Protein AF-A0A2V1DTM6-F1 (afdb_monomer)

Foldseek 3Di:
DPQCPDPLNVVQVVDPPDDDDDDDDPPPCVVVVVVVSVVVCCVVCVVVVVVVPD

Mean predicted aligned error: 8.0 Å

pLDDT: mean 77.74, std 12.99, range [41.62, 92.12]

Sequence (54 aa):
EWLLNLAEFKSWIETKNQTLFCPGIPGAGKKILTSIVVEELSTRFQDRIMQYCY

Solvent-accessible surface area (backbone atoms only — not comparable to full-atom values): 3604 Å² total; per-residue (Å²): 134,63,66,80,70,32,67,66,48,50,52,42,75,74,40,85,96,63,82,84,84,81,87,74,65,92,86,73,52,62,66,60,53,51,51,54,52,52,52,52,52,46,65,75,52,50,65,70,64,66,61,78,75,113

Structure (mmCIF, N/CA/C/O backbone):
data_AF-A0A2V1DTM6-F1
#
_entry.id   AF-A0A2V1DTM6-F1
#
loop_
_atom_site.group_PDB
_atom_site.id
_atom_site.type_symbol
_atom_site.label_atom_id
_atom_site.label_alt_id
_atom_site.label_comp_id
_atom_site.label_asym_id
_atom_site.label_entity_id
_atom_site.label_seq_id
_atom_site.pdbx_PDB_ins_code
_atom_site.Cartn_x
_atom_site.Cartn_y
_atom_site.Cartn_z
_atom_site.occupancy
_atom_site.B_iso_or_equiv
_atom_site.auth_seq_id
_atom_site.auth_comp_id
_atom_site.auth_asym_id
_atom_site.auth_atom_id
_atom_site.pdbx_PDB_model_num
ATOM 1 N N . GLU A 1 1 ? 8.242 -7.996 -1.241 1.00 57.81 1 GLU A N 1
ATOM 2 C CA . GLU A 1 1 ? 7.789 -6.954 -0.294 1.00 57.81 1 GLU A CA 1
ATOM 3 C C . GLU A 1 1 ? 8.494 -5.610 -0.521 1.00 57.81 1 GLU A C 1
ATOM 5 O O . GLU A 1 1 ? 9.343 -5.209 0.266 1.00 57.81 1 GLU A O 1
ATOM 10 N N . TRP A 1 2 ? 8.182 -4.892 -1.603 1.00 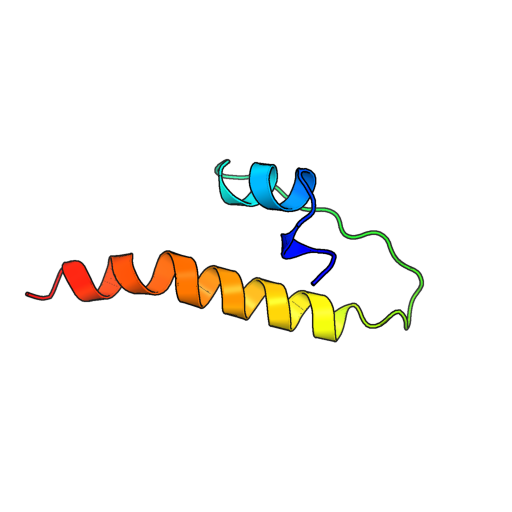71.88 2 TRP A N 1
ATOM 11 C CA . TRP A 1 2 ? 8.774 -3.561 -1.828 1.00 71.88 2 TRP A CA 1
ATOM 12 C C . TRP A 1 2 ? 7.724 -2.453 -1.704 1.00 71.88 2 TRP A C 1
ATOM 14 O O . TRP A 1 2 ? 7.952 -1.495 -0.980 1.00 71.88 2 TRP A O 1
ATOM 24 N N . LEU A 1 3 ? 6.533 -2.641 -2.286 1.00 77.62 3 LEU A N 1
ATOM 25 C CA . LEU A 1 3 ? 5.431 -1.672 -2.236 1.00 77.62 3 LEU A CA 1
ATOM 26 C C . LEU A 1 3 ? 4.892 -1.429 -0.814 1.00 77.62 3 LEU A C 1
ATOM 28 O O . LEU A 1 3 ? 4.774 -0.283 -0.401 1.00 77.62 3 LEU A O 1
ATOM 32 N N . LEU A 1 4 ? 4.620 -2.493 -0.047 1.00 81.69 4 LEU A N 1
ATOM 33 C CA . LEU A 1 4 ? 4.041 -2.395 1.307 1.00 81.69 4 LEU A CA 1
ATOM 34 C C . LEU A 1 4 ? 4.974 -1.702 2.317 1.00 81.69 4 LEU A C 1
ATOM 36 O O . LEU A 1 4 ? 4.530 -1.147 3.322 1.00 81.69 4 LEU A O 1
ATOM 40 N N . ASN A 1 5 ? 6.278 -1.716 2.037 1.00 82.94 5 ASN A N 1
ATOM 41 C CA . ASN A 1 5 ? 7.295 -1.110 2.886 1.00 82.94 5 ASN A CA 1
ATOM 42 C C . ASN A 1 5 ? 7.569 0.359 2.545 1.00 82.94 5 ASN A C 1
ATOM 44 O O . ASN A 1 5 ? 8.229 1.039 3.332 1.00 82.94 5 ASN A O 1
ATOM 48 N N . LEU A 1 6 ? 7.050 0.869 1.422 1.00 87.12 6 LEU A N 1
ATOM 49 C CA . LEU A 1 6 ? 7.206 2.273 1.062 1.00 87.12 6 LEU A CA 1
ATOM 50 C C . LEU A 1 6 ? 6.465 3.167 2.057 1.00 87.12 6 LEU A C 1
ATOM 52 O O . LEU A 1 6 ? 5.296 2.946 2.376 1.00 87.12 6 LEU A O 1
ATOM 56 N N . ALA A 1 7 ? 7.141 4.228 2.496 1.00 87.62 7 ALA A N 1
ATOM 57 C CA . ALA A 1 7 ? 6.533 5.263 3.327 1.00 87.62 7 ALA A CA 1
ATOM 58 C C . ALA A 1 7 ? 5.307 5.891 2.639 1.00 87.62 7 ALA A C 1
ATOM 60 O O . ALA A 1 7 ? 4.321 6.200 3.300 1.00 87.62 7 ALA A O 1
ATOM 61 N N . GLU A 1 8 ? 5.337 6.003 1.309 1.00 87.00 8 GLU A N 1
ATOM 62 C CA . GLU A 1 8 ? 4.221 6.482 0.486 1.00 87.00 8 GLU A CA 1
ATOM 63 C C . GLU A 1 8 ? 2.988 5.582 0.608 1.00 87.00 8 GLU A C 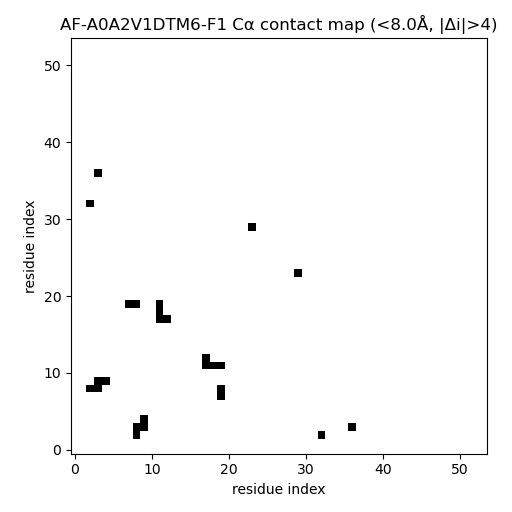1
ATOM 65 O O . GLU A 1 8 ? 1.884 6.082 0.806 1.00 87.00 8 GLU A O 1
ATOM 70 N N . PHE A 1 9 ? 3.172 4.257 0.563 1.00 88.25 9 PHE A N 1
ATOM 71 C CA . PHE A 1 9 ? 2.078 3.301 0.737 1.00 88.25 9 PHE A CA 1
ATOM 72 C C . PHE A 1 9 ? 1.485 3.385 2.149 1.00 88.25 9 PHE A C 1
ATOM 74 O O . PHE A 1 9 ? 0.266 3.426 2.307 1.00 88.25 9 PHE A O 1
ATOM 81 N N . LYS A 1 10 ? 2.341 3.470 3.177 1.00 88.88 10 LYS A N 1
ATOM 82 C CA . LYS A 1 10 ? 1.918 3.595 4.583 1.00 88.88 10 LYS A CA 1
ATOM 83 C C . LYS A 1 10 ? 1.174 4.908 4.857 1.00 88.88 10 LYS A C 1
ATOM 85 O O . LYS A 1 10 ? 0.129 4.904 5.495 1.00 88.88 10 LYS A O 1
ATOM 90 N N . SER A 1 11 ? 1.660 6.018 4.311 1.00 90.56 11 SER A N 1
ATOM 91 C CA . SER A 1 11 ? 0.987 7.318 4.402 1.00 90.56 11 SER A CA 1
ATOM 92 C C . SER A 1 11 ? -0.363 7.311 3.676 1.00 90.56 11 SER A C 1
ATOM 94 O O . SER A 1 11 ? -1.371 7.795 4.199 1.00 90.56 11 SER A O 1
ATOM 96 N N . TRP A 1 12 ? -0.406 6.699 2.488 1.00 92.12 12 TRP A N 1
ATOM 97 C CA . TRP A 1 12 ? -1.623 6.568 1.696 1.00 92.12 12 TRP A CA 1
ATOM 98 C C . TRP A 1 12 ? -2.707 5.754 2.410 1.00 92.12 12 TRP A C 1
ATOM 100 O O . TRP A 1 12 ? -3.860 6.175 2.429 1.00 92.12 12 TRP A O 1
ATOM 110 N N . ILE A 1 13 ? -2.355 4.621 3.025 1.00 90.00 13 ILE A N 1
ATOM 111 C CA . ILE A 1 13 ? -3.335 3.753 3.699 1.00 90.00 13 ILE A CA 1
ATOM 112 C C . ILE A 1 13 ? -3.846 4.336 5.028 1.00 90.00 13 ILE A C 1
ATOM 114 O O . ILE A 1 13 ? -4.959 4.025 5.448 1.00 90.00 13 ILE A O 1
ATOM 118 N N . GLU A 1 14 ? -3.061 5.189 5.693 1.00 89.81 14 GLU A N 1
ATOM 119 C CA . GLU A 1 14 ? -3.443 5.849 6.951 1.00 89.81 14 GLU A CA 1
ATOM 120 C C . GLU A 1 14 ? -4.290 7.111 6.736 1.00 89.81 14 GLU A C 1
ATOM 122 O O . GLU A 1 14 ? -5.033 7.527 7.630 1.00 89.81 14 GLU A O 1
ATOM 127 N N . THR A 1 15 ? -4.239 7.697 5.538 1.00 88.56 15 THR A N 1
ATOM 128 C CA . THR A 1 15 ? -4.927 8.949 5.219 1.00 88.56 15 THR A CA 1
ATOM 129 C C . THR A 1 15 ? -6.169 8.695 4.364 1.00 88.56 15 THR A C 1
ATOM 131 O O . THR A 1 15 ? -6.105 8.124 3.277 1.00 88.56 15 THR A O 1
ATOM 134 N N . LYS A 1 16 ? -7.338 9.171 4.810 1.00 85.25 16 LYS A N 1
ATOM 135 C CA . LYS A 1 16 ? -8.578 9.065 4.021 1.00 85.25 16 LYS A CA 1
ATOM 136 C C . LYS A 1 16 ? -8.504 9.888 2.728 1.00 85.25 16 LYS A C 1
ATOM 138 O O . LYS A 1 16 ? -7.921 10.969 2.703 1.00 85.25 16 LYS A O 1
ATOM 143 N N . ASN A 1 17 ? -9.191 9.407 1.688 1.00 86.06 17 ASN A N 1
ATOM 144 C CA . ASN A 1 17 ? -9.384 10.090 0.400 1.00 86.06 17 ASN A CA 1
ATOM 145 C C . ASN A 1 17 ? -8.088 10.414 -0.371 1.00 86.06 17 ASN A C 1
ATOM 147 O O . ASN A 1 17 ? -8.049 11.380 -1.129 1.00 86.06 17 ASN A O 1
ATOM 151 N N . GLN A 1 18 ? -7.029 9.622 -0.196 1.00 87.94 18 GLN A N 1
ATOM 152 C CA . GLN A 1 18 ? -5.795 9.762 -0.972 1.00 87.94 18 GLN A CA 1
ATOM 153 C C . GLN A 1 18 ? -5.779 8.837 -2.195 1.00 87.94 18 GLN A C 1
ATOM 155 O O . GLN A 1 18 ? -6.420 7.787 -2.214 1.00 87.94 18 GLN A O 1
ATOM 160 N N . THR A 1 19 ? -4.995 9.199 -3.213 1.00 87.50 19 THR A N 1
ATOM 161 C CA . THR A 1 19 ? -4.730 8.360 -4.394 1.00 87.50 19 THR A CA 1
ATOM 162 C C . THR A 1 19 ? -3.248 8.004 -4.436 1.00 87.50 19 THR A C 1
ATOM 164 O O . THR A 1 19 ? -2.410 8.899 -4.496 1.00 87.50 19 THR A O 1
ATOM 167 N N . LEU A 1 20 ? -2.916 6.711 -4.425 1.00 84.38 20 LEU A N 1
ATOM 168 C CA . LEU A 1 20 ? -1.543 6.246 -4.609 1.00 84.38 20 LEU A CA 1
ATOM 169 C C . LEU A 1 20 ? -1.253 6.118 -6.102 1.00 84.38 20 LEU A C 1
ATOM 171 O O . LEU A 1 20 ? -1.853 5.295 -6.795 1.00 84.3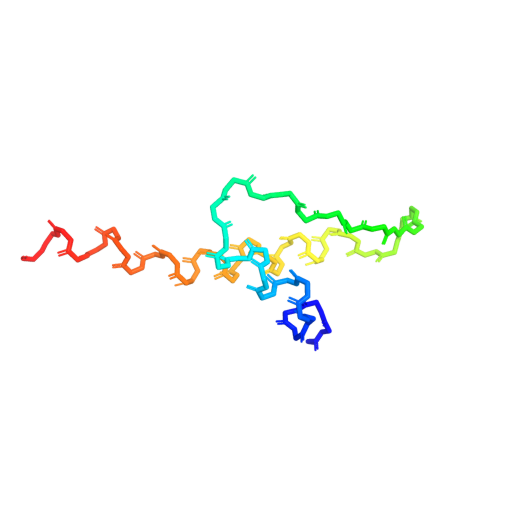8 20 LEU A O 1
ATOM 175 N N . PHE A 1 21 ? -0.325 6.928 -6.601 1.00 81.50 21 PHE A N 1
ATOM 176 C CA . PHE A 1 21 ? 0.128 6.822 -7.980 1.00 81.50 21 PHE A CA 1
ATOM 177 C C . PHE A 1 21 ? 1.278 5.816 -8.080 1.00 81.50 21 PHE A C 1
ATOM 179 O O . PHE A 1 21 ? 2.325 6.006 -7.473 1.00 81.50 21 PHE A O 1
ATOM 186 N N . CYS A 1 22 ? 1.094 4.763 -8.879 1.00 74.44 22 CYS A N 1
ATOM 187 C CA . CYS A 1 22 ? 2.125 3.756 -9.143 1.00 74.44 22 CYS A CA 1
ATOM 188 C C . CYS A 1 22 ? 2.676 3.922 -10.574 1.00 74.44 22 CYS A C 1
ATOM 190 O O . CYS A 1 22 ? 2.170 3.282 -11.513 1.00 74.44 22 CYS A O 1
ATOM 192 N N . PRO A 1 23 ? 3.692 4.783 -10.788 1.00 71.19 23 PRO A N 1
ATOM 193 C CA . PRO A 1 23 ? 4.342 4.904 -12.084 1.00 71.19 23 PRO A CA 1
ATOM 194 C C . PRO A 1 23 ? 5.044 3.591 -12.445 1.00 71.19 23 PRO A C 1
ATOM 196 O O . PRO A 1 23 ? 5.567 2.874 -11.598 1.00 71.19 23 PRO A O 1
ATOM 199 N N . GLY A 1 24 ? 5.045 3.252 -13.730 1.00 69.00 24 GLY A N 1
ATOM 200 C CA . GLY A 1 24 ? 5.760 2.078 -14.219 1.00 69.00 24 GLY A CA 1
ATOM 201 C C . GLY A 1 24 ? 5.577 1.890 -15.715 1.00 69.00 24 GLY A C 1
ATOM 202 O O . GLY A 1 24 ? 4.540 2.269 -16.269 1.00 69.00 24 GLY A O 1
ATOM 203 N N . ILE A 1 25 ? 6.576 1.291 -16.355 1.00 71.19 25 ILE A N 1
ATOM 204 C CA . ILE A 1 25 ? 6.558 0.970 -17.784 1.00 71.19 25 ILE A CA 1
ATOM 205 C C . ILE A 1 25 ? 5.450 -0.075 -18.040 1.00 71.19 25 ILE A C 1
ATOM 207 O O . ILE A 1 25 ? 5.224 -0.951 -17.191 1.00 71.19 25 ILE A O 1
ATOM 211 N N . PRO A 1 26 ? 4.707 0.002 -19.159 1.00 73.62 26 PRO A N 1
ATOM 212 C CA . PRO A 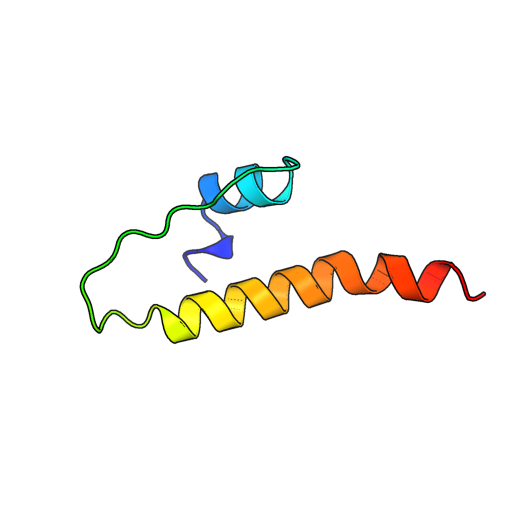1 26 ? 3.777 -1.055 -19.551 1.00 73.62 26 PRO A CA 1
ATOM 213 C C . PRO A 1 26 ? 4.458 -2.434 -19.518 1.00 73.62 26 PRO A C 1
ATOM 215 O O . PRO A 1 26 ? 5.572 -2.588 -20.003 1.00 73.62 26 PRO A O 1
ATOM 218 N N . GLY A 1 27 ? 3.810 -3.433 -18.911 1.00 70.31 27 GLY A N 1
ATOM 219 C CA . GLY A 1 27 ? 4.364 -4.789 -18.767 1.00 70.31 27 GLY A CA 1
ATOM 220 C C . GLY A 1 27 ? 5.148 -5.065 -17.474 1.00 70.31 27 GLY A C 1
ATOM 221 O O . GLY A 1 27 ? 5.392 -6.227 -17.169 1.00 70.31 27 GLY A O 1
ATOM 222 N N . ALA A 1 28 ? 5.454 -4.058 -16.647 1.00 73.00 28 ALA A N 1
ATOM 223 C CA . ALA A 1 28 ? 6.264 -4.208 -15.425 1.00 73.00 28 ALA A CA 1
ATOM 224 C C . ALA A 1 28 ? 5.541 -4.851 -14.211 1.00 73.00 28 ALA A C 1
ATOM 226 O O . ALA A 1 28 ? 5.798 -4.498 -13.065 1.00 73.00 28 ALA A O 1
ATOM 227 N N . GLY A 1 29 ? 4.592 -5.768 -14.425 1.00 70.69 29 GLY A N 1
ATOM 228 C CA . GLY A 1 29 ? 3.964 -6.507 -13.318 1.00 70.69 29 GLY A CA 1
ATOM 229 C C . GLY A 1 29 ? 2.959 -5.713 -12.470 1.00 70.69 29 GLY A C 1
ATOM 230 O O . GLY A 1 29 ? 2.619 -6.143 -11.370 1.00 70.69 29 GLY A O 1
ATOM 231 N N . LYS A 1 30 ? 2.414 -4.596 -12.981 1.00 76.94 30 LYS A N 1
ATOM 232 C CA . LYS A 1 30 ? 1.406 -3.770 -12.278 1.00 76.94 30 LYS A CA 1
ATOM 233 C C . LYS A 1 30 ? 0.204 -4.568 -11.763 1.00 76.94 30 LYS A C 1
ATOM 235 O O . LYS A 1 30 ? -0.290 -4.271 -10.687 1.00 76.94 30 LYS A O 1
ATOM 240 N N . LYS A 1 31 ? -0.220 -5.612 -12.489 1.00 80.38 31 LYS A N 1
ATOM 241 C CA . LYS A 1 31 ? -1.297 -6.517 -12.048 1.00 80.38 31 LYS A CA 1
ATOM 242 C C . LYS A 1 31 ? -0.981 -7.201 -10.718 1.00 80.38 31 LYS A C 1
ATOM 244 O O . LYS A 1 31 ? -1.837 -7.228 -9.847 1.00 80.38 31 LYS A O 1
ATOM 249 N N . ILE A 1 32 ? 0.241 -7.711 -10.558 1.00 8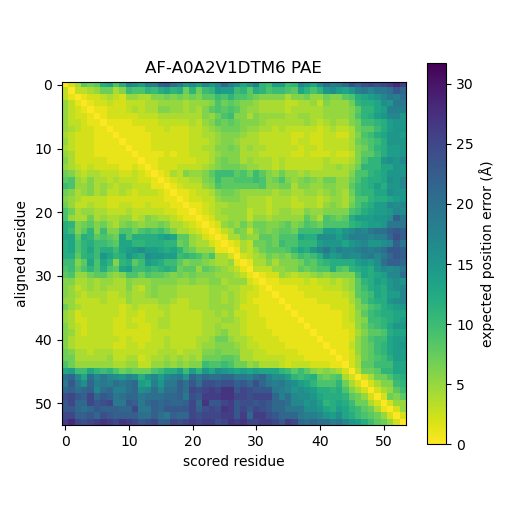1.94 32 ILE A N 1
ATOM 250 C CA . ILE A 1 32 ? 0.670 -8.390 -9.328 1.00 81.94 32 ILE A CA 1
ATOM 251 C C . ILE A 1 32 ? 0.681 -7.391 -8.168 1.00 81.94 32 ILE A C 1
ATOM 253 O O . ILE A 1 32 ? 0.196 -7.702 -7.087 1.00 81.94 32 ILE A O 1
ATOM 257 N N . LEU A 1 33 ? 1.153 -6.163 -8.411 1.00 82.12 33 LEU A N 1
ATOM 258 C CA . LEU A 1 33 ? 1.105 -5.091 -7.412 1.00 82.12 33 LEU A CA 1
ATOM 259 C C . LEU A 1 33 ? -0.332 -4.767 -7.003 1.00 82.12 33 LEU A C 1
ATOM 261 O O . LEU A 1 33 ? -0.608 -4.668 -5.814 1.00 82.12 33 LEU A O 1
ATOM 265 N N . THR A 1 34 ? -1.253 -4.650 -7.963 1.00 83.88 34 THR A N 1
ATOM 266 C CA . THR A 1 34 ? -2.672 -4.425 -7.668 1.00 83.88 34 THR A CA 1
ATOM 267 C C . THR A 1 34 ? -3.256 -5.554 -6.822 1.00 83.88 34 THR A C 1
ATOM 269 O O . THR A 1 34 ? -3.933 -5.263 -5.843 1.00 83.88 34 THR A O 1
ATOM 272 N N . SER A 1 35 ? -2.967 -6.820 -7.140 1.00 87.19 35 SER A N 1
ATOM 273 C CA . SER A 1 35 ? -3.435 -7.963 -6.345 1.00 87.19 35 SER A CA 1
ATOM 274 C C . SER A 1 35 ? -2.929 -7.915 -4.900 1.00 87.19 35 SER A C 1
ATOM 276 O O . SER A 1 35 ? -3.732 -8.064 -3.987 1.00 87.19 35 SER A O 1
ATOM 278 N N . ILE A 1 36 ? -1.641 -7.616 -4.689 1.00 87.69 36 ILE A N 1
ATOM 279 C CA . ILE A 1 36 ? -1.050 -7.488 -3.345 1.00 87.69 36 ILE A CA 1
ATOM 280 C C . ILE A 1 36 ? -1.722 -6.359 -2.549 1.00 87.69 36 ILE A C 1
ATOM 282 O O . ILE A 1 36 ? -2.047 -6.535 -1.381 1.00 87.69 36 ILE A O 1
ATOM 286 N N . VAL A 1 37 ? -1.957 -5.198 -3.174 1.00 87.25 37 VAL A N 1
ATOM 287 C CA . VAL A 1 37 ? -2.633 -4.069 -2.508 1.00 87.25 37 VAL A CA 1
ATOM 288 C C . VAL A 1 37 ? -4.061 -4.433 -2.114 1.00 87.25 37 VAL A C 1
ATOM 290 O O . VAL A 1 37 ? -4.489 -4.104 -1.013 1.00 87.25 37 VAL A O 1
ATOM 293 N N . VAL A 1 38 ? -4.805 -5.108 -2.994 1.00 87.25 38 VAL A N 1
ATOM 294 C CA . VAL A 1 38 ? -6.183 -5.532 -2.704 1.00 87.25 38 VAL A CA 1
ATOM 295 C C . VAL A 1 38 ? -6.222 -6.518 -1.538 1.00 87.25 38 VAL A C 1
ATOM 297 O O . VAL A 1 38 ? -7.083 -6.386 -0.670 1.00 87.25 38 VAL A O 1
ATOM 300 N N . GLU A 1 39 ? -5.298 -7.476 -1.495 1.00 88.31 39 GLU A N 1
ATOM 301 C CA . GLU A 1 39 ? -5.208 -8.469 -0.421 1.00 88.31 39 GLU A CA 1
ATOM 302 C C . GLU A 1 39 ? -4.846 -7.833 0.929 1.00 88.31 39 GLU A C 1
ATOM 304 O O . GLU A 1 39 ? -5.509 -8.103 1.930 1.00 88.31 39 GLU A O 1
ATOM 309 N N . GLU A 1 40 ? -3.874 -6.918 0.951 1.00 88.38 40 GLU A N 1
ATOM 310 C CA . GLU A 1 40 ? -3.496 -6.167 2.154 1.00 88.38 40 GLU A CA 1
ATOM 311 C C . GLU A 1 40 ? -4.662 -5.319 2.684 1.00 88.38 40 GLU A C 1
ATOM 313 O O . GLU A 1 40 ? -4.970 -5.348 3.875 1.00 88.38 40 GLU A O 1
ATOM 318 N N . LEU A 1 41 ? -5.350 -4.580 1.804 1.00 87.88 41 LEU A N 1
ATOM 319 C CA . LEU A 1 41 ? -6.518 -3.782 2.186 1.00 87.88 41 LEU A CA 1
ATOM 320 C C . LEU A 1 41 ? -7.646 -4.670 2.715 1.00 87.88 41 LEU A C 1
ATOM 322 O O . LEU A 1 41 ? -8.260 -4.340 3.728 1.00 87.88 41 LEU A O 1
ATOM 326 N N . SER A 1 42 ? -7.908 -5.793 2.045 1.00 88.19 42 SER A N 1
ATOM 327 C CA . SER A 1 42 ? -8.930 -6.745 2.479 1.00 88.19 42 SER A CA 1
ATOM 328 C C . SER A 1 42 ? -8.601 -7.268 3.871 1.00 88.19 42 SER A C 1
ATOM 330 O O . SER A 1 42 ? -9.422 -7.122 4.765 1.00 88.19 42 SER A O 1
ATOM 332 N N . THR A 1 43 ? -7.371 -7.729 4.095 1.00 88.12 43 THR A N 1
ATOM 333 C CA . THR A 1 43 ? -6.902 -8.243 5.391 1.00 88.12 43 THR A CA 1
ATOM 334 C C . THR A 1 43 ? -6.986 -7.184 6.492 1.00 88.12 43 THR A C 1
ATOM 336 O O . THR A 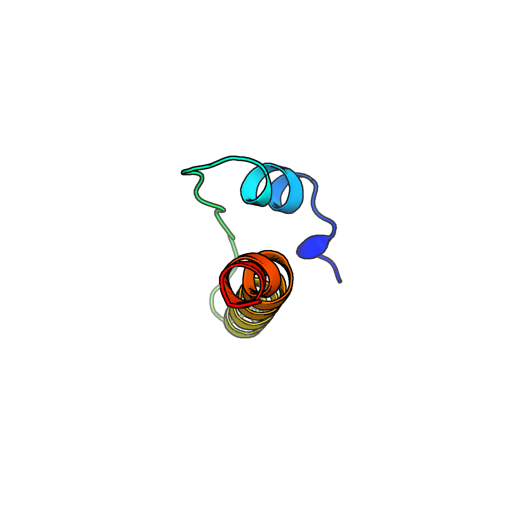1 43 ? -7.530 -7.435 7.563 1.00 88.12 43 THR A O 1
ATOM 339 N N . ARG A 1 44 ? -6.504 -5.965 6.228 1.00 85.38 44 ARG A N 1
ATOM 340 C CA . ARG A 1 44 ? -6.432 -4.888 7.226 1.00 85.38 44 ARG A CA 1
ATOM 341 C C . ARG A 1 44 ? -7.798 -4.308 7.601 1.00 85.38 44 ARG A C 1
ATOM 343 O O . ARG A 1 44 ? -7.948 -3.767 8.697 1.00 85.38 44 ARG A O 1
ATOM 350 N N . PHE A 1 45 ? -8.781 -4.375 6.701 1.00 82.88 45 PHE A N 1
ATOM 351 C CA . PHE A 1 45 ? -10.109 -3.793 6.911 1.00 82.88 45 PHE A CA 1
ATOM 352 C C . PHE A 1 45 ? -11.244 -4.827 7.057 1.00 82.88 45 PHE A C 1
ATOM 354 O O . PHE A 1 45 ? -12.337 -4.428 7.464 1.00 82.88 45 PHE A O 1
ATOM 361 N N . GLN A 1 46 ? -11.019 -6.127 6.814 1.00 71.62 46 GLN A N 1
ATOM 362 C CA . GLN A 1 46 ? -12.030 -7.185 7.006 1.00 71.62 46 GLN A CA 1
ATOM 363 C C . GLN A 1 46 ? -12.501 -7.307 8.458 1.00 71.62 46 GLN A C 1
ATOM 365 O O . GLN A 1 46 ? -13.694 -7.521 8.689 1.00 71.62 46 GLN A O 1
ATOM 370 N N . ASP A 1 47 ? -11.619 -7.079 9.433 1.00 56.22 47 ASP A N 1
ATOM 371 C CA . ASP A 1 47 ? -11.974 -7.152 10.857 1.00 56.22 47 ASP A CA 1
ATOM 372 C C . ASP A 1 47 ? -12.987 -6.084 11.297 1.00 56.22 47 ASP A C 1
ATOM 374 O O . ASP A 1 47 ? -13.668 -6.256 12.306 1.00 56.22 47 ASP A O 1
ATOM 378 N N . ARG A 1 48 ? -13.180 -5.002 10.528 1.00 54.84 48 ARG A N 1
ATOM 379 C CA . ARG A 1 48 ? -14.198 -3.993 10.870 1.00 54.84 48 ARG A CA 1
ATOM 380 C C . ARG A 1 48 ? -15.628 -4.443 10.611 1.00 54.84 48 ARG A C 1
ATOM 382 O O . ARG A 1 48 ? -16.535 -3.828 11.158 1.00 54.84 48 ARG A O 1
ATOM 389 N N . ILE A 1 49 ? -15.853 -5.452 9.771 1.00 55.00 49 ILE A N 1
ATOM 390 C CA . ILE A 1 49 ? -17.211 -5.848 9.367 1.00 55.00 49 ILE A CA 1
ATOM 391 C C . ILE A 1 49 ? -17.721 -6.995 10.249 1.00 55.00 49 ILE A C 1
ATOM 393 O O . ILE A 1 49 ? -18.899 -7.025 10.590 1.00 55.00 49 ILE A O 1
ATOM 397 N N . MET A 1 50 ? -16.833 -7.885 10.704 1.00 52.66 50 MET A N 1
ATOM 398 C CA . MET A 1 50 ? -17.200 -9.029 11.553 1.00 52.66 50 MET A CA 1
ATOM 399 C C . MET A 1 50 ? -17.338 -8.680 13.044 1.00 52.66 50 MET A C 1
ATOM 401 O O . MET A 1 5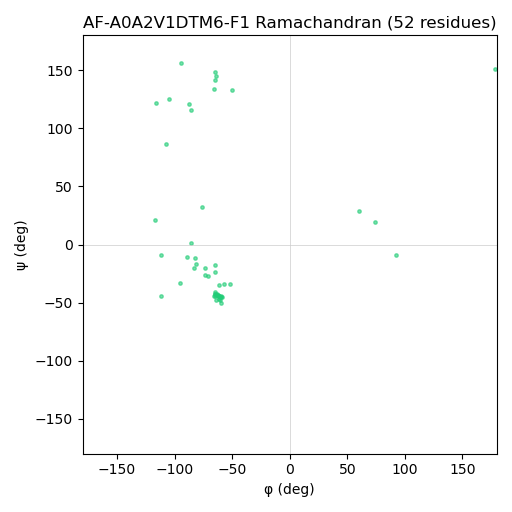0 ? -17.879 -9.477 13.804 1.00 52.66 50 MET A O 1
ATOM 405 N N . GLN A 1 51 ? -16.903 -7.490 13.474 1.00 48.03 51 GLN A N 1
ATOM 406 C CA . GLN A 1 51 ? -17.040 -7.050 14.868 1.00 48.03 51 GLN A CA 1
ATOM 407 C C . GLN A 1 51 ? -18.434 -6.485 15.202 1.00 48.03 51 GLN A C 1
ATOM 409 O O . GLN A 1 51 ? -18.792 -6.407 16.369 1.00 48.03 51 GLN A O 1
ATOM 414 N N . TYR A 1 52 ? -19.245 -6.124 14.199 1.00 52.19 52 TYR A N 1
ATOM 415 C CA . TYR A 1 52 ? -20.625 -5.650 14.405 1.00 52.19 52 TYR A CA 1
ATOM 416 C C . TYR A 1 52 ? -21.660 -6.784 14.499 1.00 52.19 52 TYR A C 1
ATOM 418 O O . TYR A 1 52 ? -22.852 -6.508 14.627 1.00 52.19 52 TYR A O 1
ATOM 426 N N . CYS A 1 53 ? -21.229 -8.047 14.422 1.00 54.19 53 CYS A N 1
ATOM 427 C CA . CYS A 1 53 ? -22.114 -9.214 14.458 1.00 54.19 53 CYS A CA 1
ATOM 428 C C . CYS A 1 53 ? -21.883 -10.149 15.659 1.00 54.19 53 CYS A C 1
ATOM 430 O O . CYS A 1 53 ? -22.307 -11.301 15.594 1.00 54.19 53 CYS A O 1
ATOM 432 N N . TYR A 1 54 ? -21.264 -9.670 16.742 1.00 41.62 54 TYR A N 1
ATOM 433 C CA . TYR A 1 54 ? -21.209 -10.373 18.031 1.00 41.62 54 TYR A CA 1
ATOM 434 C C . TYR A 1 54 ? -21.785 -9.520 19.158 1.00 41.62 54 TYR A C 1
ATOM 436 O O . TYR A 1 54 ? -21.486 -8.306 19.184 1.00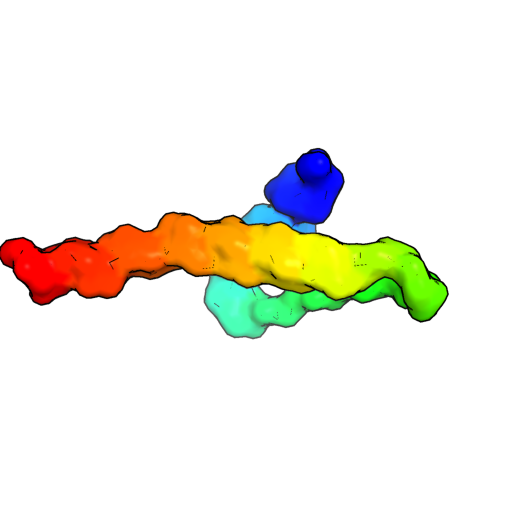 41.62 54 TYR A O 1
#

Organism: NCBI:txid97972

InterPro domains:
  IPR056884 Nephrocystin 3-like, N-terminal [PF24883] (1-53)

Radius of gyration: 13.46 Å; Cα contacts (8 Å, |Δ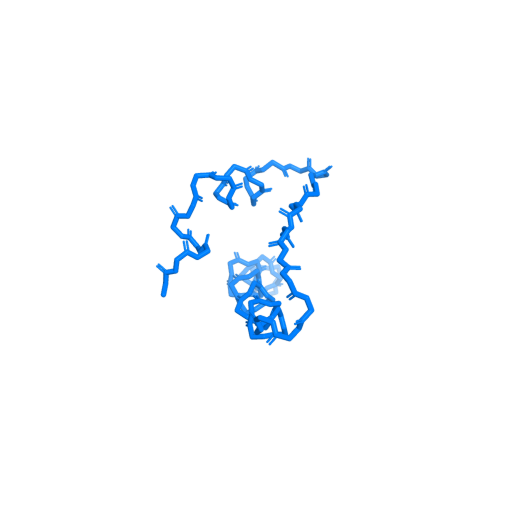i|>4): 13; chains: 1; bounding box: 31×20×38 Å

Secondary structure (DSSP, 8-state):
--TTT-HHHHHHHHSTT--------TTSSHHHHHHHHHHHHHHHHHHHHHGGG-